Protein AF-A0A968FZF0-F1 (afdb_monomer_lite)

Structure (mmCIF, N/CA/C/O backbone):
data_AF-A0A968FZF0-F1
#
_entry.id   AF-A0A968FZF0-F1
#
loop_
_atom_site.group_PDB
_atom_site.id
_atom_site.type_symbol
_atom_site.label_atom_id
_atom_site.label_alt_id
_atom_site.label_comp_id
_atom_site.label_asym_id
_atom_site.label_entity_id
_atom_site.label_seq_id
_atom_site.pdbx_PDB_ins_code
_atom_site.Cartn_x
_atom_site.Cartn_y
_atom_site.Cartn_z
_atom_site.occupancy
_atom_site.B_iso_or_equiv
_atom_site.auth_seq_id
_atom_site.auth_comp_id
_atom_site.auth_asym_id
_atom_site.auth_atom_id
_atom_site.pdbx_PDB_model_num
ATOM 1 N N . VAL A 1 1 ? -4.178 5.642 2.586 1.00 96.75 1 VAL A N 1
ATOM 2 C CA . VAL A 1 1 ? -3.505 4.373 2.979 1.00 96.75 1 VAL A CA 1
ATOM 3 C C . VAL A 1 1 ? -2.772 3.780 1.794 1.00 96.75 1 VAL A C 1
ATOM 5 O O . VAL A 1 1 ? -1.654 3.319 1.975 1.00 96.75 1 VAL A O 1
ATOM 8 N N . SER A 1 2 ? -3.368 3.823 0.599 1.00 97.44 2 SER A N 1
ATOM 9 C CA . SER A 1 2 ? -2.732 3.393 -0.654 1.00 97.44 2 SER A CA 1
ATOM 10 C C . SER A 1 2 ? -1.310 3.933 -0.837 1.00 97.44 2 SER A C 1
ATOM 12 O O . SER A 1 2 ? -0.429 3.166 -1.197 1.00 97.44 2 SER A O 1
ATOM 14 N N . GLU A 1 3 ? -1.067 5.206 -0.511 1.00 95.81 3 GLU A N 1
ATOM 15 C CA . GLU A 1 3 ? 0.265 5.829 -0.570 1.00 95.81 3 GLU A CA 1
ATOM 16 C C . GLU A 1 3 ? 1.296 5.110 0.314 1.00 95.81 3 GLU A C 1
ATOM 18 O O . GLU A 1 3 ? 2.407 4.852 -0.128 1.00 95.81 3 GLU A O 1
ATOM 23 N N . ILE A 1 4 ? 0.920 4.703 1.533 1.00 97.06 4 ILE A N 1
ATOM 24 C CA . ILE A 1 4 ? 1.812 3.968 2.448 1.00 97.06 4 ILE A CA 1
ATOM 25 C C . ILE A 1 4 ? 2.165 2.593 1.878 1.00 97.06 4 ILE A C 1
ATOM 27 O O . ILE A 1 4 ? 3.318 2.178 1.932 1.00 97.06 4 ILE A O 1
ATOM 31 N N . VAL A 1 5 ? 1.189 1.898 1.293 1.00 97.81 5 VAL A N 1
ATOM 32 C CA . VAL A 1 5 ? 1.430 0.596 0.653 1.00 97.81 5 VAL A CA 1
ATOM 33 C C . VAL A 1 5 ? 2.308 0.762 -0.590 1.00 97.81 5 VAL A C 1
ATOM 35 O O . VAL A 1 5 ? 3.201 -0.050 -0.836 1.00 97.81 5 VAL A O 1
ATOM 38 N N . LEU A 1 6 ? 2.101 1.839 -1.351 1.00 97.56 6 LEU A N 1
ATOM 39 C CA . LEU A 1 6 ? 2.884 2.166 -2.540 1.00 97.56 6 LEU A CA 1
ATOM 40 C C . LEU A 1 6 ? 4.352 2.465 -2.203 1.00 97.56 6 LEU A C 1
ATOM 42 O O . LEU A 1 6 ? 5.229 2.042 -2.950 1.00 97.56 6 LEU A O 1
ATOM 46 N N . MET A 1 7 ? 4.648 3.047 -1.034 1.00 96.06 7 MET A N 1
ATOM 47 C CA . MET A 1 7 ? 6.031 3.204 -0.552 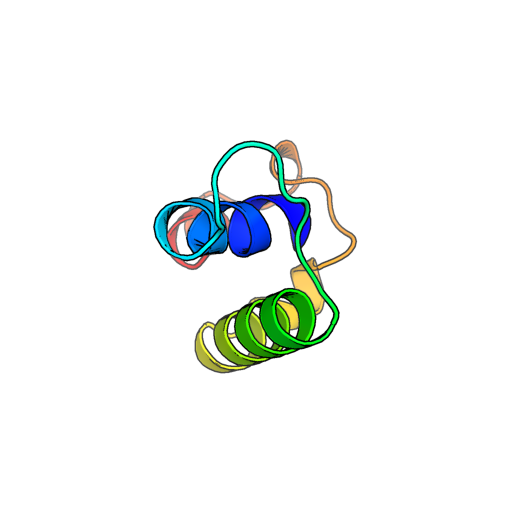1.00 96.06 7 MET A CA 1
ATOM 48 C C . MET A 1 7 ? 6.778 1.864 -0.433 1.00 96.06 7 MET A C 1
ATOM 50 O O . MET A 1 7 ? 8.000 1.821 -0.581 1.00 96.06 7 MET A O 1
ATOM 54 N N . GLY A 1 8 ? 6.070 0.742 -0.248 1.00 96.00 8 GLY A N 1
ATOM 55 C CA . GLY A 1 8 ? 6.652 -0.604 -0.304 1.00 96.00 8 GLY A CA 1
ATOM 56 C C . GLY A 1 8 ? 7.241 -0.977 -1.675 1.00 96.00 8 GLY A C 1
ATOM 57 O O . GLY A 1 8 ? 7.963 -1.970 -1.787 1.00 96.00 8 GLY A O 1
ATOM 58 N N . ARG A 1 9 ? 6.966 -0.185 -2.721 1.00 97.31 9 ARG A N 1
ATOM 59 C CA . ARG A 1 9 ? 7.538 -0.326 -4.067 1.00 97.31 9 ARG A CA 1
ATOM 60 C C . ARG A 1 9 ? 8.883 0.374 -4.241 1.00 97.31 9 ARG A C 1
ATOM 62 O O . ARG A 1 9 ? 9.603 0.016 -5.166 1.00 97.31 9 ARG A O 1
ATOM 69 N N . TYR A 1 10 ? 9.278 1.278 -3.340 1.00 95.94 10 TYR A N 1
ATOM 70 C CA . TYR A 1 10 ? 10.530 2.044 -3.456 1.00 95.94 10 TYR A CA 1
ATOM 71 C C . TYR A 1 10 ? 11.788 1.196 -3.701 1.00 95.94 10 TYR A C 1
ATOM 73 O O . TYR A 1 10 ? 12.600 1.604 -4.529 1.00 95.94 10 TYR A O 1
ATOM 81 N N . PRO A 1 11 ? 11.965 0.006 -3.087 1.00 95.75 11 PRO A N 1
ATOM 82 C CA . PRO A 1 11 ? 13.131 -0.837 -3.362 1.00 95.75 11 PRO A CA 1
ATOM 83 C C . PRO A 1 11 ? 13.231 -1.363 -4.803 1.00 95.75 11 PRO A C 1
ATOM 85 O O . PRO A 1 11 ? 14.285 -1.853 -5.194 1.00 95.75 11 PRO A O 1
ATOM 88 N N . TYR A 1 12 ? 12.143 -1.307 -5.576 1.00 95.69 12 TYR A N 1
ATOM 89 C CA . TYR A 1 12 ? 12.070 -1.796 -6.956 1.00 95.69 12 TYR A CA 1
ATOM 90 C C . TYR A 1 12 ? 12.157 -0.667 -7.991 1.00 95.69 12 TYR A C 1
ATOM 92 O O . TYR A 1 12 ? 12.222 -0.944 -9.187 1.00 95.69 12 TYR A O 1
ATOM 100 N N . LEU A 1 13 ? 12.148 0.592 -7.545 1.00 95.44 13 LEU A N 1
ATOM 101 C CA . LEU A 1 13 ? 12.249 1.756 -8.417 1.00 95.44 13 LEU A CA 1
ATOM 102 C C . LEU A 1 13 ? 13.710 2.047 -8.759 1.00 95.44 13 LEU A C 1
ATOM 104 O O . LEU A 1 13 ? 14.617 1.863 -7.946 1.00 95.44 13 LEU A O 1
ATOM 108 N N . SER A 1 14 ? 13.939 2.566 -9.964 1.00 94.62 14 SER A N 1
ATOM 109 C CA . SER A 1 14 ? 15.242 3.138 -10.305 1.00 94.62 14 SER A CA 1
ATOM 110 C C . SER A 1 14 ? 15.451 4.461 -9.551 1.00 94.62 14 SER A C 1
ATOM 112 O O . SER A 1 14 ? 14.473 5.150 -9.238 1.00 94.62 14 SER A O 1
ATOM 114 N N . PRO A 1 15 ? 16.700 4.871 -9.268 1.00 93.25 15 PRO A N 1
ATOM 115 C CA . PRO A 1 15 ? 16.960 6.151 -8.615 1.00 93.25 15 PRO A CA 1
ATOM 116 C C . PRO A 1 15 ? 16.269 7.316 -9.335 1.00 93.25 15 PRO A C 1
ATOM 118 O O . PRO A 1 15 ? 16.311 7.399 -10.561 1.00 93.25 15 PRO A O 1
ATOM 121 N N . PHE A 1 16 ? 15.655 8.219 -8.564 1.00 89.94 16 PHE A N 1
ATOM 122 C CA . PHE A 1 16 ? 14.943 9.409 -9.060 1.00 89.94 16 PHE A CA 1
ATOM 123 C C . PHE A 1 16 ? 13.731 9.123 -9.966 1.00 89.94 16 PHE A C 1
ATOM 125 O O . PHE A 1 16 ? 13.303 10.005 -10.710 1.00 89.94 16 PHE A O 1
ATOM 132 N N . THR A 1 17 ? 13.163 7.917 -9.900 1.00 92.31 17 THR A N 1
ATOM 133 C CA . THR A 1 17 ? 11.908 7.584 -10.587 1.00 92.31 17 THR A CA 1
ATOM 134 C C . THR A 1 17 ? 10.725 7.585 -9.625 1.00 92.31 17 THR A C 1
ATOM 136 O O . THR A 1 17 ? 10.879 7.312 -8.434 1.00 92.31 17 THR A O 1
ATOM 139 N N . PHE A 1 18 ? 9.554 7.928 -10.156 1.00 92.62 18 PHE A N 1
ATOM 140 C CA . PHE A 1 18 ? 8.275 7.819 -9.459 1.00 92.62 18 PHE A CA 1
ATOM 141 C C . PHE A 1 18 ? 7.596 6.494 -9.804 1.00 92.62 18 PHE A C 1
ATOM 143 O O . PHE A 1 18 ? 7.919 5.859 -10.808 1.00 92.62 18 PHE A O 1
ATOM 150 N N . GLU A 1 19 ? 6.626 6.106 -8.986 1.00 95.56 19 GLU A N 1
ATOM 151 C CA . GLU A 1 19 ? 5.852 4.883 -9.157 1.00 95.56 19 GLU A CA 1
ATOM 152 C C . GLU A 1 19 ? 4.980 4.936 -10.414 1.00 95.56 19 GLU A C 1
ATOM 154 O O . GLU A 1 19 ? 4.250 5.905 -10.656 1.00 95.56 19 GLU A O 1
ATOM 159 N N . GLY A 1 20 ? 5.033 3.859 -11.199 1.00 96.12 20 GLY A N 1
ATOM 160 C CA . GLY A 1 20 ? 4.251 3.711 -12.422 1.00 96.12 20 GLY A CA 1
ATOM 161 C C . GLY A 1 20 ? 2.874 3.081 -12.204 1.00 96.12 20 GLY A C 1
ATOM 162 O O . GLY A 1 20 ? 2.458 2.771 -11.084 1.00 96.12 20 GLY A O 1
ATOM 163 N N . GLU A 1 21 ? 2.156 2.843 -13.304 1.00 97.31 21 GLU A N 1
ATOM 164 C CA . GLU A 1 21 ? 0.889 2.098 -13.271 1.00 97.31 21 GLU A CA 1
ATOM 165 C C . GLU A 1 21 ? 1.072 0.667 -12.749 1.00 97.31 21 GLU A C 1
ATOM 167 O O . GLU A 1 21 ? 0.252 0.206 -11.954 1.00 97.31 21 GLU A O 1
ATOM 172 N N . ASP A 1 22 ? 2.175 0.003 -13.106 1.00 97.31 22 ASP A N 1
ATOM 173 C CA . ASP A 1 22 ? 2.494 -1.345 -12.623 1.00 97.31 22 ASP A CA 1
ATOM 174 C C . ASP A 1 22 ? 2.691 -1.379 -11.101 1.00 97.31 22 ASP A C 1
ATOM 176 O O . ASP A 1 22 ? 2.154 -2.253 -10.418 1.00 97.31 22 ASP A O 1
ATOM 180 N N . ASP A 1 23 ? 3.389 -0.395 -10.531 1.00 98.12 23 ASP A N 1
ATOM 181 C CA . ASP A 1 23 ? 3.580 -0.288 -9.081 1.00 98.12 23 ASP A CA 1
ATOM 182 C C . ASP A 1 23 ? 2.260 -0.047 -8.351 1.00 98.12 23 ASP A C 1
ATOM 184 O O . ASP A 1 23 ? 1.995 -0.667 -7.316 1.00 98.12 23 ASP A O 1
ATOM 188 N N . ARG A 1 24 ? 1.392 0.797 -8.923 1.00 97.81 24 ARG A N 1
ATOM 189 C CA . ARG A 1 24 ? 0.035 1.025 -8.410 1.00 97.81 24 ARG A CA 1
ATOM 190 C C . ARG A 1 24 ? -0.816 -0.240 -8.488 1.00 97.81 24 ARG A C 1
ATOM 192 O O . ARG A 1 24 ? -1.555 -0.525 -7.546 1.00 97.81 24 ARG A O 1
ATOM 199 N N . ALA A 1 25 ? -0.702 -1.021 -9.562 1.00 98.25 25 ALA A N 1
ATOM 200 C CA . ALA A 1 25 ? -1.409 -2.290 -9.713 1.00 98.25 25 ALA A CA 1
ATOM 201 C C . ALA A 1 25 ? -0.926 -3.338 -8.694 1.00 98.25 25 ALA A C 1
ATOM 203 O O . ALA A 1 25 ? -1.746 -4.015 -8.069 1.00 98.25 25 ALA A O 1
ATOM 204 N N . ILE A 1 26 ? 0.389 -3.432 -8.464 1.00 98.38 26 ILE A N 1
ATOM 205 C CA . ILE A 1 26 ? 0.976 -4.312 -7.442 1.00 98.38 26 ILE A CA 1
ATOM 206 C C . ILE A 1 26 ? 0.511 -3.893 -6.044 1.00 98.38 26 ILE A C 1
ATOM 208 O O . ILE A 1 26 ? 0.048 -4.742 -5.280 1.00 98.38 26 ILE A O 1
ATOM 212 N N . ALA A 1 27 ? 0.581 -2.599 -5.717 1.00 98.25 27 ALA A N 1
ATOM 213 C CA . ALA A 1 27 ? 0.119 -2.077 -4.434 1.00 98.25 27 ALA A CA 1
ATOM 214 C C . ALA 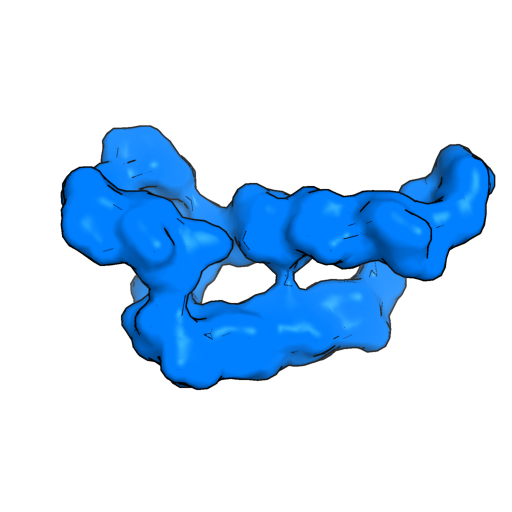A 1 27 ? -1.376 -2.365 -4.224 1.00 98.25 27 ALA A C 1
ATOM 216 O O . ALA A 1 27 ? -1.763 -2.883 -3.178 1.00 98.25 27 ALA A O 1
ATOM 217 N N . ARG A 1 28 ? -2.216 -2.134 -5.242 1.00 98.38 28 ARG A N 1
ATOM 218 C CA . ARG A 1 28 ? -3.649 -2.458 -5.194 1.00 98.38 28 ARG A CA 1
ATOM 219 C C . ARG A 1 28 ? -3.892 -3.940 -4.905 1.00 98.38 28 ARG A C 1
ATOM 221 O O . ARG A 1 28 ? -4.690 -4.264 -4.029 1.00 98.38 28 ARG A O 1
ATOM 228 N N . ARG A 1 29 ? -3.192 -4.837 -5.603 1.00 98.50 29 ARG A N 1
ATOM 229 C CA . ARG A 1 29 ? -3.322 -6.288 -5.404 1.00 98.50 29 ARG A CA 1
ATOM 230 C C . ARG A 1 29 ? -2.870 -6.722 -4.008 1.00 98.50 29 ARG A C 1
ATOM 232 O O . ARG A 1 29 ? -3.520 -7.564 -3.394 1.00 98.50 29 ARG A O 1
ATOM 239 N N . ALA A 1 30 ? -1.803 -6.124 -3.477 1.00 98.31 30 ALA A N 1
ATOM 240 C CA . ALA A 1 30 ? -1.379 -6.355 -2.098 1.00 98.31 30 ALA A CA 1
ATOM 241 C C . ALA A 1 30 ? -2.472 -5.937 -1.100 1.00 98.31 30 ALA A C 1
ATOM 243 O O . ALA A 1 30 ? -2.779 -6.689 -0.176 1.00 98.31 30 ALA A O 1
ATOM 244 N N . MET A 1 31 ? -3.128 -4.795 -1.333 1.00 98.44 31 MET A N 1
ATOM 245 C CA . MET A 1 31 ? -4.245 -4.344 -0.499 1.00 98.44 31 MET A CA 1
ATOM 246 C C . MET A 1 31 ? -5.472 -5.260 -0.578 1.00 98.44 31 MET A C 1
ATOM 248 O O . MET A 1 31 ? -6.189 -5.418 0.411 1.00 98.44 31 MET A O 1
ATOM 252 N N . GLU A 1 32 ? -5.739 -5.877 -1.730 1.00 98.44 32 GLU A N 1
ATOM 253 C CA . GLU A 1 32 ? -6.787 -6.899 -1.865 1.00 98.44 32 GLU A CA 1
ATOM 254 C C . GLU A 1 32 ? -6.460 -8.135 -1.018 1.00 98.44 32 GLU A C 1
ATOM 256 O O . GLU A 1 32 ? -7.309 -8.606 -0.260 1.00 98.44 32 GLU A O 1
ATOM 261 N N . TRP A 1 33 ? 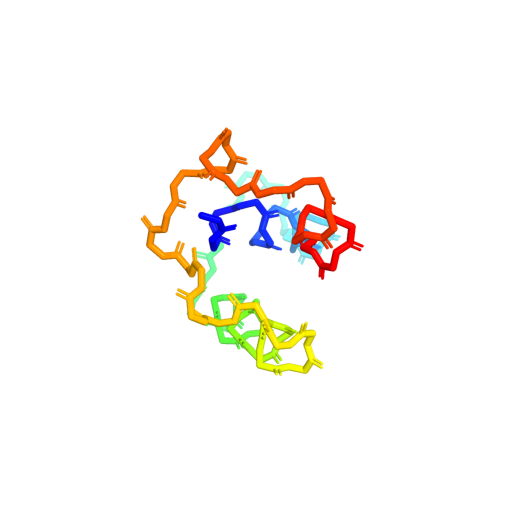-5.216 -8.618 -1.075 1.00 98.25 33 TRP A N 1
ATOM 262 C CA . TRP A 1 33 ? -4.768 -9.789 -0.314 1.00 98.25 33 TRP A CA 1
ATOM 263 C C . TRP A 1 33 ? -4.771 -9.585 1.199 1.00 98.25 33 TRP A C 1
ATOM 265 O O . TRP A 1 33 ? -5.084 -10.518 1.936 1.00 98.25 33 TRP A O 1
ATOM 275 N N . THR A 1 34 ? -4.464 -8.378 1.675 1.00 97.56 34 THR A N 1
ATOM 276 C CA . THR A 1 34 ? -4.485 -8.064 3.112 1.00 97.56 34 THR A CA 1
ATOM 277 C C . THR A 1 34 ? -5.847 -7.574 3.607 1.00 97.56 34 THR A C 1
ATOM 279 O O . THR A 1 34 ? -5.986 -7.212 4.778 1.00 97.56 34 THR A O 1
ATOM 282 N N . ALA A 1 35 ? -6.869 -7.582 2.741 1.00 97.62 35 ALA A N 1
ATOM 283 C CA . ALA A 1 35 ? -8.201 -7.046 3.017 1.00 97.62 35 ALA A CA 1
ATOM 284 C C . ALA A 1 35 ? -8.175 -5.576 3.489 1.00 97.62 35 ALA A C 1
ATOM 286 O O . ALA A 1 35 ? -8.953 -5.163 4.352 1.00 97.62 35 ALA A O 1
ATOM 287 N N . THR A 1 36 ? -7.273 -4.776 2.916 1.00 98.25 36 THR A N 1
ATOM 288 C CA . THR A 1 36 ? -7.106 -3.343 3.201 1.00 98.25 36 THR A CA 1
ATOM 289 C C . THR A 1 36 ? -7.543 -2.444 2.044 1.00 98.25 36 THR A C 1
ATOM 291 O O . THR A 1 36 ? -7.565 -1.227 2.217 1.00 98.25 36 THR A O 1
ATOM 294 N N . LEU A 1 37 ? -7.969 -2.991 0.893 1.00 98.12 37 LEU A N 1
ATOM 295 C CA . LEU A 1 37 ? -8.402 -2.192 -0.267 1.00 98.12 37 LEU A CA 1
ATOM 296 C C . LEU A 1 37 ? -9.505 -1.176 0.084 1.00 98.12 37 LEU A C 1
ATOM 298 O O . LEU A 1 37 ? -9.453 -0.035 -0.366 1.00 98.12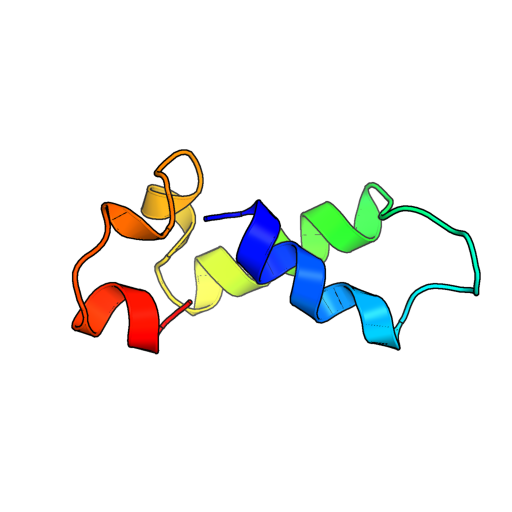 37 LEU A O 1
ATOM 302 N N . GLY A 1 38 ? -10.457 -1.545 0.948 1.00 97.81 38 GLY A N 1
ATOM 303 C CA . GLY A 1 38 ? -11.512 -0.636 1.423 1.00 97.81 38 GLY A CA 1
ATOM 304 C C . GLY A 1 38 ? -11.010 0.553 2.259 1.00 97.81 38 GLY A C 1
ATOM 305 O O . GLY A 1 38 ? -11.776 1.464 2.553 1.00 97.81 38 GLY A O 1
ATOM 306 N N . LEU A 1 39 ? -9.729 0.562 2.642 1.00 98.06 39 LEU A N 1
ATOM 307 C CA . LEU A 1 39 ? -9.077 1.643 3.382 1.00 98.06 39 LEU A CA 1
ATOM 308 C C . LEU A 1 39 ? -8.275 2.581 2.475 1.00 98.06 39 LEU A C 1
ATOM 310 O O . LEU A 1 39 ? -7.736 3.560 2.984 1.00 98.06 39 LEU A O 1
ATOM 314 N N . ALA A 1 40 ? -8.168 2.298 1.169 1.00 97.75 40 ALA A N 1
ATOM 315 C CA . ALA A 1 40 ? -7.246 2.967 0.246 1.00 97.75 40 ALA A CA 1
ATOM 316 C C . ALA A 1 40 ? -7.265 4.501 0.357 1.00 97.75 40 ALA A C 1
ATOM 318 O O . ALA A 1 40 ? -6.206 5.099 0.570 1.00 97.75 40 ALA A O 1
ATOM 319 N N . GLU A 1 41 ? -8.464 5.086 0.330 1.00 97.75 41 GLU A N 1
ATOM 320 C CA . GLU A 1 41 ? -8.740 6.532 0.368 1.00 97.75 41 GLU A CA 1
ATOM 321 C C . GLU A 1 41 ? -8.631 7.160 1.773 1.00 97.75 41 GLU A C 1
ATOM 323 O O . GLU A 1 41 ? -8.601 8.379 1.916 1.00 97.75 41 GLU A O 1
ATOM 328 N N . ARG A 1 42 ? -8.580 6.355 2.844 1.00 97.56 42 ARG A N 1
ATOM 329 C CA . ARG A 1 42 ? -8.513 6.871 4.224 1.00 97.56 42 ARG A CA 1
ATOM 330 C C . ARG A 1 42 ? -7.112 7.375 4.549 1.00 97.56 42 ARG A C 1
ATOM 332 O O . ARG A 1 42 ? -6.120 6.851 4.030 1.00 97.56 42 ARG A O 1
ATOM 339 N N . ARG A 1 43 ? -6.978 8.327 5.475 1.00 96.69 43 ARG A N 1
ATOM 340 C CA . ARG A 1 43 ? -5.648 8.707 5.973 1.00 96.69 43 ARG A CA 1
ATOM 341 C C . ARG A 1 43 ? -5.111 7.619 6.904 1.00 96.69 43 ARG A C 1
ATOM 343 O O . ARG A 1 43 ? -5.854 7.003 7.663 1.00 96.69 43 ARG A O 1
ATOM 350 N N . PHE A 1 44 ? -3.801 7.374 6.878 1.00 94.31 44 PHE A N 1
ATOM 351 C CA . PHE A 1 44 ? -3.190 6.315 7.700 1.00 94.31 44 PHE A CA 1
ATOM 352 C C . PHE A 1 44 ? -3.358 6.551 9.213 1.00 94.31 44 PHE A C 1
ATOM 354 O O . PHE A 1 44 ? -3.417 5.612 10.002 1.00 94.31 44 PHE A O 1
ATOM 361 N N . ASN A 1 45 ? -3.475 7.806 9.646 1.00 95.75 45 ASN A N 1
ATOM 362 C CA . ASN A 1 45 ? -3.736 8.146 11.043 1.00 95.75 45 ASN A CA 1
ATOM 363 C C . ASN A 1 45 ? -5.202 7.939 11.474 1.00 95.75 45 ASN A C 1
ATOM 365 O O . ASN A 1 45 ? -5.463 7.958 12.671 1.00 95.75 45 ASN A O 1
ATOM 369 N N . GLU A 1 46 ? -6.129 7.700 10.543 1.00 96.12 46 GLU A N 1
ATOM 370 C CA . GLU A 1 46 ? -7.561 7.507 10.821 1.00 96.12 46 GLU A CA 1
ATOM 371 C C . GLU A 1 46 ? -7.954 6.035 10.994 1.00 96.12 46 GLU A C 1
ATOM 373 O O . GLU A 1 46 ? -9.079 5.751 11.402 1.00 96.12 46 GLU A O 1
ATOM 378 N N 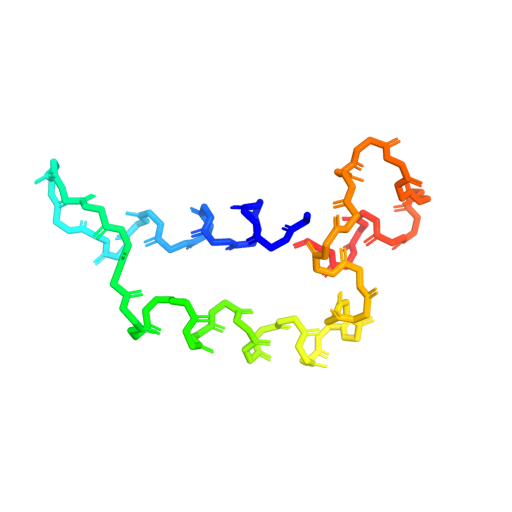. ILE A 1 47 ? -7.067 5.095 10.660 1.00 97.06 47 ILE A N 1
ATOM 379 C CA . ILE A 1 47 ? -7.320 3.657 10.792 1.00 97.06 47 ILE A CA 1
ATOM 380 C C . ILE A 1 47 ? -6.889 3.137 12.175 1.00 97.06 47 ILE A C 1
ATOM 382 O O . ILE A 1 47 ? -5.950 3.641 12.800 1.00 97.06 47 ILE A O 1
ATOM 386 N N . SER A 1 48 ? -7.595 2.121 12.663 1.00 97.69 48 SER A N 1
ATOM 387 C CA . SER A 1 48 ? -7.331 1.443 13.934 1.00 97.69 48 SER A CA 1
ATOM 388 C C . SER A 1 48 ? -5.966 0.746 13.947 1.00 97.69 48 SER A C 1
ATOM 390 O O . SER A 1 48 ? -5.376 0.464 12.905 1.00 97.69 48 SER A O 1
ATOM 392 N N . GLY A 1 49 ? -5.456 0.412 15.136 1.00 97.88 49 GLY A N 1
ATOM 393 C CA . GLY A 1 49 ? -4.178 -0.301 15.273 1.00 97.88 49 GLY A CA 1
ATOM 394 C C . GLY A 1 49 ? -4.155 -1.659 14.560 1.00 97.88 49 GLY A C 1
ATOM 395 O O . GLY A 1 49 ? -3.177 -1.980 13.892 1.00 97.88 49 GLY A O 1
ATOM 396 N N . GLY A 1 50 ? -5.250 -2.423 14.634 1.00 97.38 50 GLY A N 1
ATOM 397 C CA . GLY A 1 50 ? -5.363 -3.708 13.935 1.00 97.38 50 GLY A CA 1
ATOM 398 C C . GLY A 1 50 ? -5.412 -3.558 12.412 1.00 97.38 50 GLY A C 1
ATOM 399 O O . GLY A 1 50 ? -4.851 -4.377 11.693 1.00 97.38 50 GLY A O 1
ATOM 400 N N . GLU A 1 51 ? -6.023 -2.485 11.901 1.00 97.25 51 GLU A N 1
ATOM 401 C CA . GLU A 1 51 ? -5.950 -2.158 10.474 1.00 97.25 51 GLU A CA 1
ATOM 402 C C . GLU A 1 51 ? -4.520 -1.786 10.063 1.00 97.25 51 GLU A C 1
ATOM 404 O O . GLU A 1 51 ? -4.045 -2.310 9.061 1.00 97.25 51 GLU A O 1
ATOM 409 N N . LYS A 1 52 ? -3.808 -0.973 10.860 1.00 96.94 52 LYS A N 1
ATOM 410 C CA . LYS A 1 52 ? -2.395 -0.625 10.609 1.00 96.94 52 LYS A CA 1
ATOM 411 C C . LYS A 1 52 ? -1.482 -1.843 10.564 1.00 96.94 52 LYS A C 1
ATOM 413 O O . LYS A 1 52 ? -0.523 -1.827 9.819 1.00 96.94 52 LYS A O 1
ATOM 418 N N . GLN A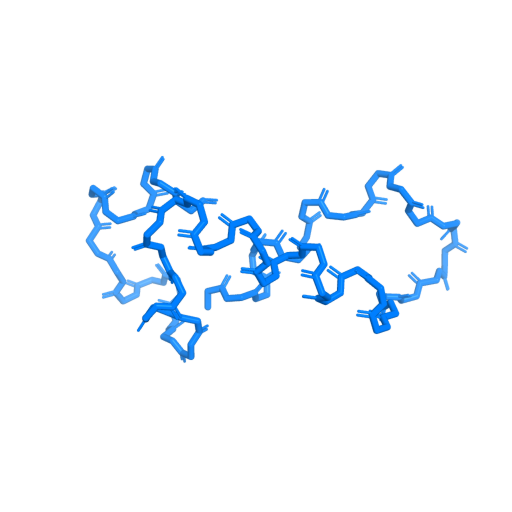 1 53 ? -1.764 -2.887 11.341 1.00 96.75 53 GLN A N 1
ATOM 419 C CA . GLN A 1 53 ? -0.955 -4.108 11.344 1.00 96.75 53 GLN A CA 1
ATOM 420 C C . GLN A 1 53 ? -1.055 -4.907 10.029 1.00 96.75 53 GLN A C 1
ATOM 422 O O . GLN A 1 53 ? -0.185 -5.727 9.749 1.00 96.75 53 GLN A O 1
ATOM 427 N N . ARG A 1 54 ? -2.120 -4.704 9.240 1.00 95.44 54 ARG A N 1
ATOM 428 C CA . ARG A 1 54 ? -2.332 -5.381 7.946 1.00 95.44 54 ARG A CA 1
ATOM 429 C C . ARG A 1 54 ? -1.876 -4.557 6.739 1.00 95.44 54 ARG A C 1
ATOM 431 O O . ARG A 1 54 ? -1.777 -5.119 5.649 1.00 95.44 54 ARG A O 1
ATOM 438 N N . VAL A 1 55 ? -1.708 -3.248 6.927 1.00 94.69 55 VAL A N 1
ATOM 439 C CA . VAL A 1 55 ? -1.222 -2.285 5.925 1.00 94.69 55 VAL A CA 1
ATOM 440 C C . VAL A 1 55 ? 0.296 -2.304 5.928 1.00 94.69 55 VAL A C 1
ATOM 442 O O . VAL A 1 55 ? 0.856 -2.408 4.819 1.00 94.69 55 VAL A O 1
#

pLDDT: mean 96.71, std 1.73, range [89.94, 98.5]

Sequence (55 aa):
VSEIVLMGRYPYLSPFTFEGEDDRAIARRAMEWTATLGLAERRFNEISGGEKQRV

Secondary structure (DSSP, 8-state):
-HHHHHHTTGGGSPTTPPP-HHHHHHHHHHHHHTT-GGGTTS-GGGS-HHHHTT-

Radius of gyration: 11.46 Å; chains: 1; bounding box: 28×19×28 Å

Foldseek 3Di:
DLVVLLVVCVVVDDPPDDDDPVSSVVSCVLCVVLVNNVCNPPDLVPDDPVSNVSD